Protein AF-A0A937XYH7-F1 (afdb_monomer_lite)

Foldseek 3Di:
DDDPQPAAEEAEDQDPVPDDPQEAEDEQPDQCLPPSVVVVVVVQVVQVVVPRTNHYYYHYNDPVRVVSVQVSCCDPPNVVRHDYPYD

Secondary structure (DSSP, 8-state):
------PEEEEEES-TT---TTEEEEE-SS-TTTTHHHHHHHHHHHHHHH---SEEEEE-SSGGGHHHHHHHHHSTTHHHHEEEEE-

Radius of gyration: 12.15 Å; chains: 1; bounding box: 25×23×36 Å

pLDDT: mean 80.93, std 11.44, range [31.89, 91.88]

Sequence (87 aa):
MRKAERKVPVQAVSDPGARRDGWAVLDLAGCPCCTARVELQVALVRLLRAGPPEGVLLVVPDREHLPALARALRERPLADYVELVRA

Structure (mmCIF, N/CA/C/O backbone):
data_AF-A0A937XYH7-F1
#
_entry.id   AF-A0A937XYH7-F1
#
loop_
_atom_site.group_PDB
_atom_site.id
_atom_site.type_symbol
_atom_site.label_atom_id
_atom_site.label_alt_id
_atom_site.label_comp_id
_atom_site.label_asym_id
_atom_site.label_entity_id
_atom_site.label_seq_id
_atom_site.pdbx_PDB_ins_code
_atom_site.Cartn_x
_atom_site.Cartn_y
_atom_site.Cartn_z
_atom_site.occupancy
_atom_site.B_iso_or_equiv
_atom_site.auth_seq_id
_atom_site.auth_comp_id
_atom_site.auth_asym_id
_atom_site.auth_atom_id
_atom_site.pdbx_PDB_model_num
ATOM 1 N N . MET A 1 1 ? -3.244 14.235 25.998 1.00 31.89 1 MET A N 1
ATOM 2 C CA . MET A 1 1 ? -3.668 12.817 26.024 1.00 31.89 1 MET A CA 1
ATOM 3 C C . MET A 1 1 ? -3.102 12.124 24.786 1.00 31.89 1 MET A C 1
ATOM 5 O O . MET A 1 1 ? -3.635 12.342 23.707 1.00 31.89 1 MET A O 1
ATOM 9 N N . ARG A 1 2 ? -1.993 11.375 24.877 1.00 40.16 2 ARG A N 1
ATOM 10 C CA . ARG A 1 2 ? -1.509 10.581 23.731 1.00 40.16 2 ARG A CA 1
ATOM 11 C C . ARG A 1 2 ? -2.249 9.245 23.769 1.00 40.16 2 ARG A C 1
ATOM 13 O O . ARG A 1 2 ? -1.905 8.385 24.572 1.00 40.16 2 ARG A O 1
ATOM 20 N N . LYS A 1 3 ? -3.331 9.120 22.988 1.00 42.09 3 LYS A N 1
ATOM 21 C CA . LYS A 1 3 ? -3.922 7.813 22.655 1.00 42.09 3 LYS A CA 1
ATOM 22 C C . LYS A 1 3 ? -2.767 6.922 22.197 1.00 42.09 3 LYS A C 1
ATOM 24 O O . LYS A 1 3 ? -1.920 7.405 21.453 1.00 42.09 3 LYS A O 1
ATOM 29 N N . ALA A 1 4 ? -2.719 5.668 22.632 1.00 48.03 4 ALA A N 1
ATOM 30 C CA . ALA A 1 4 ? -1.883 4.679 21.966 1.00 48.03 4 ALA A CA 1
ATOM 31 C C . ALA A 1 4 ? -2.304 4.675 20.486 1.00 48.03 4 ALA A C 1
ATOM 33 O O . ALA A 1 4 ? -3.397 4.214 20.154 1.00 48.03 4 ALA A O 1
ATOM 34 N N . GLU A 1 5 ? -1.518 5.320 19.624 1.00 65.25 5 GLU A N 1
ATOM 35 C CA . GLU A 1 5 ? -1.767 5.362 18.188 1.00 65.25 5 GLU A CA 1
ATOM 36 C C . GLU A 1 5 ? -1.518 3.943 17.689 1.00 65.25 5 GLU A C 1
ATOM 38 O O . GLU A 1 5 ? -0.381 3.514 17.509 1.00 65.25 5 GLU A O 1
ATOM 43 N N . ARG A 1 6 ? -2.593 3.154 17.593 1.00 79.00 6 ARG A N 1
ATOM 44 C CA . ARG A 1 6 ? -2.540 1.808 17.032 1.00 79.00 6 ARG A CA 1
ATOM 45 C C . ARG A 1 6 ? -1.965 1.937 15.626 1.00 79.00 6 ARG A C 1
ATOM 47 O O . ARG A 1 6 ? -2.596 2.558 14.770 1.00 79.00 6 ARG A O 1
ATOM 54 N N . LYS A 1 7 ? -0.780 1.367 15.411 1.00 86.50 7 LYS A N 1
ATOM 55 C CA . LYS A 1 7 ? -0.167 1.319 14.087 1.00 86.50 7 LYS A CA 1
ATOM 56 C C . LYS A 1 7 ? -1.082 0.551 13.147 1.00 86.50 7 LYS A C 1
ATOM 58 O O . LYS A 1 7 ? -1.679 -0.453 13.538 1.00 86.50 7 LYS A O 1
ATOM 63 N N . VAL A 1 8 ? -1.208 1.036 11.921 1.00 89.44 8 VAL A N 1
ATOM 64 C CA . VAL A 1 8 ? -1.992 0.341 10.902 1.00 89.44 8 VAL A CA 1
ATOM 65 C C . VAL A 1 8 ? -1.122 -0.745 10.274 1.00 89.44 8 VAL A C 1
ATOM 67 O O . VAL A 1 8 ? -0.000 -0.444 9.847 1.00 89.44 8 VAL A O 1
ATOM 70 N N . PRO A 1 9 ? -1.593 -2.002 10.225 1.00 91.88 9 PRO A N 1
ATOM 71 C CA . PRO A 1 9 ? -0.827 -3.076 9.622 1.00 91.88 9 PRO A CA 1
ATOM 72 C C . PRO A 1 9 ? -0.720 -2.849 8.114 1.00 91.88 9 PRO A C 1
ATOM 74 O O . PRO A 1 9 ? -1.703 -2.552 7.434 1.00 91.88 9 PRO A O 1
ATOM 77 N N . VAL A 1 10 ? 0.489 -3.004 7.592 1.00 89.81 10 VAL A N 1
ATOM 78 C CA . VAL A 1 10 ? 0.817 -2.880 6.177 1.00 89.81 10 VAL A CA 1
ATOM 79 C C . VAL A 1 10 ? 1.342 -4.212 5.673 1.00 89.81 10 VAL A C 1
ATOM 81 O O . VAL A 1 10 ? 2.229 -4.814 6.282 1.0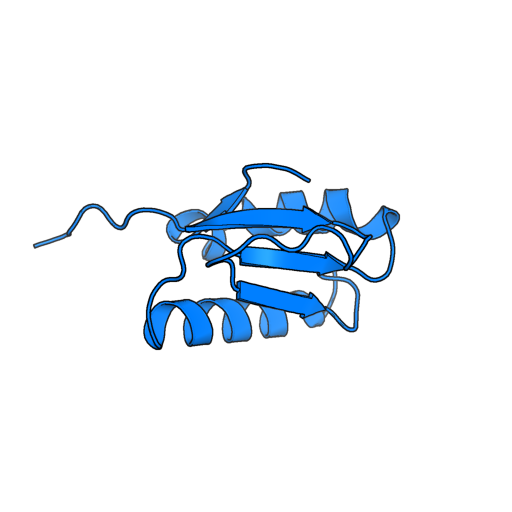0 89.81 10 VAL A O 1
ATOM 84 N N . GLN A 1 11 ? 0.826 -4.647 4.531 1.00 90.19 11 GLN A N 1
ATOM 85 C CA . GLN A 1 11 ? 1.366 -5.766 3.776 1.00 90.19 11 GLN A CA 1
ATOM 86 C C . GLN A 1 11 ? 1.830 -5.274 2.409 1.00 90.19 11 GLN A C 1
ATOM 88 O O . GLN A 1 11 ? 1.059 -4.640 1.696 1.00 90.19 11 GLN A O 1
ATOM 93 N N . ALA A 1 12 ? 3.069 -5.583 2.039 1.00 88.50 12 ALA A N 1
ATOM 94 C CA . ALA A 1 12 ? 3.583 -5.330 0.700 1.00 88.50 12 ALA A CA 1
ATOM 95 C C . ALA A 1 12 ? 3.460 -6.595 -0.159 1.00 88.50 12 ALA A C 1
ATOM 97 O O . ALA A 1 12 ? 3.782 -7.689 0.301 1.00 88.50 12 ALA A O 1
ATOM 98 N N . VAL A 1 13 ? 2.966 -6.454 -1.388 1.00 87.25 13 VAL A N 1
ATOM 99 C CA . VAL A 1 13 ? 2.844 -7.543 -2.367 1.00 87.25 13 VAL A CA 1
ATOM 100 C C . VAL A 1 13 ? 3.148 -7.033 -3.770 1.00 87.25 13 VAL A C 1
ATOM 102 O O . VAL A 1 13 ? 2.978 -5.857 -4.062 1.00 87.25 13 VAL A O 1
ATOM 105 N N . SER A 1 14 ? 3.562 -7.938 -4.650 1.00 84.50 14 SER A N 1
ATOM 106 C CA . SER A 1 14 ? 3.615 -7.684 -6.102 1.00 84.50 14 SER A CA 1
ATOM 107 C C . SER A 1 14 ? 2.343 -8.126 -6.827 1.00 84.50 14 SER A C 1
ATOM 109 O O . SER A 1 14 ? 2.107 -7.739 -7.962 1.00 84.50 14 SER A O 1
ATOM 111 N N . ASP A 1 15 ? 1.529 -8.963 -6.181 1.00 81.19 15 ASP A N 1
ATOM 112 C CA . ASP A 1 15 ? 0.307 -9.506 -6.761 1.00 81.19 15 ASP A CA 1
ATOM 113 C C . ASP A 1 15 ? -0.915 -8.735 -6.229 1.00 81.19 15 ASP A C 1
ATOM 115 O O . ASP A 1 15 ? -1.242 -8.861 -5.039 1.00 81.19 15 ASP A O 1
ATOM 119 N N . PRO A 1 16 ? -1.616 -7.953 -7.073 1.00 70.50 16 PRO A N 1
ATOM 120 C CA . PRO A 1 16 ? -2.806 -7.211 -6.669 1.00 70.50 16 PRO A CA 1
ATOM 121 C C . PRO A 1 16 ? -3.988 -8.118 -6.297 1.00 70.50 16 PRO A C 1
ATOM 123 O O . PRO A 1 16 ? -4.956 -7.619 -5.722 1.00 70.50 16 PRO A O 1
ATOM 126 N N . GLY A 1 17 ? -3.931 -9.424 -6.590 1.00 75.75 17 GLY A N 1
ATOM 127 C CA . GLY A 1 17 ? -4.938 -10.415 -6.204 1.00 75.75 17 GLY A CA 1
ATOM 128 C C . GLY A 1 17 ? -4.994 -10.705 -4.700 1.00 75.75 17 GLY A C 1
ATOM 129 O O . GLY A 1 17 ? -5.985 -11.249 -4.221 1.00 75.75 17 GLY A O 1
ATOM 130 N N . ALA A 1 18 ? -3.992 -10.284 -3.921 1.00 72.19 18 ALA A N 1
ATOM 131 C CA . ALA A 1 18 ? -3.913 -10.517 -2.475 1.00 72.19 18 ALA A CA 1
ATOM 132 C C . ALA A 1 18 ? -4.809 -9.587 -1.619 1.00 72.19 18 ALA A C 1
ATOM 134 O O . ALA A 1 18 ? -4.495 -9.326 -0.452 1.00 72.19 18 ALA A O 1
ATOM 135 N N . ARG A 1 19 ? -5.906 -9.059 -2.183 1.00 75.38 19 ARG A N 1
ATOM 136 C CA . ARG A 1 19 ? -6.836 -8.164 -1.472 1.00 75.38 19 ARG A CA 1
ATOM 137 C C . ARG A 1 19 ? -7.471 -8.862 -0.271 1.00 75.38 19 ARG A C 1
ATOM 139 O O . ARG A 1 19 ? -7.690 -10.069 -0.270 1.00 75.38 19 ARG A O 1
ATOM 146 N N . ARG A 1 20 ? -7.770 -8.068 0.754 1.00 80.19 20 ARG A N 1
ATOM 147 C CA . ARG A 1 20 ? -8.455 -8.493 1.977 1.00 80.19 20 ARG A CA 1
ATOM 148 C C . ARG A 1 20 ? -9.626 -7.558 2.228 1.00 80.19 20 ARG A C 1
ATOM 150 O O . ARG A 1 20 ? -9.494 -6.354 2.009 1.00 80.19 20 ARG A O 1
ATOM 157 N N . ASP A 1 21 ? -10.740 -8.100 2.700 1.00 82.69 21 ASP A N 1
ATOM 158 C CA . ASP A 1 21 ? -11.890 -7.283 3.082 1.00 82.69 21 ASP A CA 1
ATOM 159 C C . ASP A 1 21 ? -11.498 -6.314 4.206 1.00 82.69 21 ASP A C 1
ATOM 161 O O . ASP A 1 21 ? -10.695 -6.648 5.077 1.00 82.69 21 ASP A O 1
ATOM 165 N N . GLY A 1 22 ? -11.993 -5.076 4.139 1.00 83.94 22 GLY A N 1
ATOM 166 C CA . GLY A 1 22 ? -11.658 -4.018 5.103 1.00 83.94 22 GLY A CA 1
ATOM 167 C C . GLY A 1 22 ? -10.258 -3.402 4.950 1.00 83.94 22 GLY A C 1
ATOM 168 O O . GLY A 1 22 ? -9.961 -2.396 5.603 1.00 83.94 22 GLY A O 1
ATOM 169 N N . TRP A 1 23 ? -9.401 -3.943 4.073 1.00 90.62 23 TRP A N 1
ATOM 170 C CA . TRP A 1 23 ? -8.081 -3.377 3.791 1.00 90.62 23 TRP A CA 1
ATOM 171 C C . TRP A 1 23 ? -8.143 -2.374 2.645 1.00 90.62 23 TRP A C 1
ATOM 173 O O . TRP A 1 23 ? -8.715 -2.627 1.584 1.00 90.62 23 TRP A O 1
ATOM 183 N N . ALA A 1 24 ? -7.483 -1.237 2.834 1.00 90.56 24 ALA A N 1
ATOM 184 C CA . ALA A 1 24 ? -7.268 -0.283 1.760 1.00 90.56 24 ALA A CA 1
ATOM 185 C C . ALA A 1 24 ? -6.154 -0.778 0.832 1.00 90.56 24 ALA A C 1
ATOM 187 O O . ALA A 1 24 ? -5.152 -1.319 1.295 1.00 90.56 24 ALA A O 1
ATOM 188 N N . VAL A 1 25 ? -6.297 -0.551 -0.472 1.00 89.44 25 VAL A N 1
ATOM 189 C CA . VAL A 1 25 ? -5.268 -0.886 -1.465 1.00 89.44 25 VAL A CA 1
ATOM 190 C C . VAL A 1 25 ? -4.619 0.404 -1.949 1.00 89.44 25 VAL A C 1
ATOM 192 O O . VAL A 1 25 ? -5.319 1.310 -2.399 1.00 89.44 25 VAL A O 1
ATOM 195 N N . LEU A 1 26 ? -3.293 0.483 -1.862 1.00 88.25 26 LEU A N 1
ATOM 196 C CA . LEU A 1 26 ? -2.503 1.532 -2.501 1.00 88.25 26 LEU A CA 1
ATOM 197 C C . LEU A 1 26 ? -1.622 0.890 -3.567 1.00 88.25 26 LEU A C 1
ATOM 199 O O . LEU A 1 26 ? -0.744 0.084 -3.256 1.00 88.25 26 LEU A O 1
ATOM 203 N N . ASP A 1 27 ? -1.884 1.257 -4.815 1.00 86.12 27 ASP A N 1
ATOM 204 C CA . ASP A 1 27 ? -1.102 0.832 -5.968 1.00 86.12 27 ASP A CA 1
ATOM 205 C C . ASP A 1 27 ? 0.010 1.852 -6.221 1.00 86.12 27 ASP A C 1
ATOM 207 O O . ASP A 1 27 ? -0.251 3.044 -6.418 1.00 86.12 27 ASP A O 1
ATOM 211 N N . LEU A 1 28 ? 1.257 1.400 -6.124 1.00 79.88 28 LEU A N 1
ATOM 212 C CA . LEU A 1 28 ? 2.422 2.241 -6.330 1.00 79.88 28 LEU A CA 1
ATOM 213 C C . LEU A 1 28 ? 2.850 2.128 -7.787 1.00 79.88 28 LEU A C 1
ATOM 215 O O . LEU A 1 28 ? 3.463 1.148 -8.187 1.00 79.88 28 LEU A O 1
ATOM 219 N N . ALA A 1 29 ? 2.605 3.178 -8.567 1.00 71.25 29 ALA A N 1
ATOM 220 C CA . ALA A 1 29 ? 2.984 3.222 -9.980 1.00 71.25 29 ALA A CA 1
ATOM 221 C C . ALA A 1 29 ? 4.513 3.235 -10.228 1.00 71.25 29 ALA A C 1
ATOM 223 O O . ALA A 1 29 ? 4.948 3.164 -11.374 1.00 71.25 29 ALA A O 1
ATOM 224 N N . GLY A 1 30 ? 5.345 3.341 -9.185 1.00 68.62 30 GLY A N 1
ATOM 225 C CA . GLY A 1 30 ? 6.804 3.395 -9.304 1.00 68.62 30 GLY A CA 1
ATOM 226 C C . GLY A 1 30 ? 7.532 2.879 -8.064 1.00 68.62 30 GLY A C 1
ATOM 227 O O . GLY A 1 30 ? 6.911 2.583 -7.041 1.00 68.62 30 GLY A O 1
ATOM 228 N N . CYS A 1 31 ? 8.868 2.776 -8.139 1.00 67.62 31 CYS A N 1
ATOM 229 C CA . CYS A 1 31 ? 9.647 2.206 -7.039 1.00 67.62 31 CYS A CA 1
ATOM 230 C C . CYS A 1 31 ? 9.485 3.039 -5.755 1.00 67.62 31 CYS A C 1
ATOM 232 O O . CYS A 1 31 ? 9.916 4.199 -5.730 1.00 67.62 31 CYS A O 1
ATOM 234 N N . PRO A 1 32 ? 8.999 2.454 -4.645 1.00 66.31 32 PRO A N 1
ATOM 235 C CA . PRO A 1 32 ? 8.952 3.118 -3.337 1.00 66.31 32 PRO A CA 1
ATOM 236 C C . PRO A 1 32 ? 10.336 3.491 -2.781 1.00 66.31 32 PRO A C 1
ATOM 238 O O . PRO A 1 32 ? 10.431 4.210 -1.789 1.00 66.31 32 PRO A O 1
ATOM 241 N N . CYS A 1 33 ? 11.408 3.009 -3.413 1.00 66.38 33 CYS A N 1
ATOM 242 C CA . CYS A 1 33 ? 12.790 3.390 -3.153 1.00 66.38 33 CYS A CA 1
ATOM 243 C C . CYS A 1 33 ? 13.200 4.744 -3.766 1.00 66.38 33 CYS A C 1
ATOM 245 O O . CYS A 1 33 ? 14.232 5.292 -3.382 1.00 66.38 33 CYS A O 1
ATOM 247 N N . CYS A 1 34 ? 12.409 5.276 -4.702 1.00 66.00 34 CYS A N 1
ATOM 248 C CA . CYS A 1 34 ? 12.675 6.506 -5.451 1.00 66.00 34 CYS A CA 1
ATOM 249 C C . CYS A 1 34 ? 11.657 7.604 -5.068 1.00 66.00 34 CYS A C 1
ATOM 251 O O . CYS A 1 34 ? 11.183 7.663 -3.933 1.00 66.00 34 CYS A O 1
ATOM 253 N N . THR A 1 35 ? 11.290 8.483 -6.007 1.00 61.09 35 THR A N 1
ATOM 254 C CA . THR A 1 35 ? 10.324 9.587 -5.830 1.00 61.09 35 THR A CA 1
ATOM 255 C C . THR A 1 35 ? 8.970 9.133 -5.266 1.00 61.09 35 THR A C 1
ATOM 257 O O . THR A 1 35 ? 8.337 9.873 -4.511 1.00 61.09 35 THR A O 1
ATOM 260 N N . ALA A 1 36 ? 8.573 7.881 -5.522 1.00 67.81 36 ALA A N 1
ATOM 261 C CA . ALA A 1 36 ? 7.330 7.311 -5.008 1.00 67.81 36 ALA A CA 1
ATOM 262 C C . ALA A 1 36 ? 7.305 7.166 -3.470 1.00 67.81 36 ALA A C 1
ATOM 264 O O . ALA A 1 36 ? 6.245 6.924 -2.899 1.00 67.81 3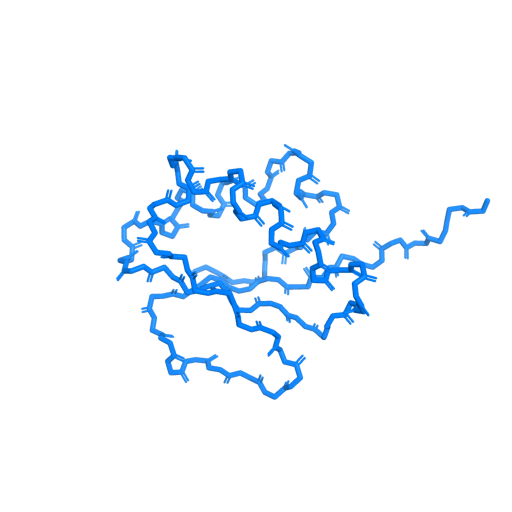6 ALA A O 1
ATOM 265 N N . ARG A 1 37 ? 8.430 7.363 -2.758 1.00 75.12 37 ARG A N 1
ATOM 266 C CA . ARG A 1 37 ? 8.452 7.419 -1.282 1.00 75.12 37 ARG A CA 1
ATOM 267 C C . ARG A 1 37 ? 7.616 8.575 -0.732 1.00 75.12 37 ARG A C 1
ATOM 269 O O . ARG A 1 37 ? 6.896 8.392 0.249 1.00 75.12 37 ARG A O 1
ATOM 276 N N . VAL A 1 38 ? 7.720 9.760 -1.336 1.00 79.44 38 VAL A N 1
ATOM 277 C CA . VAL A 1 38 ? 6.955 10.939 -0.893 1.00 79.44 38 VAL A CA 1
ATOM 278 C C . VAL A 1 38 ? 5.477 10.747 -1.218 1.00 79.44 38 VAL A C 1
ATOM 280 O O . VAL A 1 38 ? 4.623 11.004 -0.373 1.00 79.44 38 VAL A O 1
ATOM 283 N N . GLU A 1 39 ? 5.172 10.219 -2.403 1.00 80.75 39 GLU A N 1
ATOM 284 C CA . GLU A 1 39 ? 3.803 9.883 -2.806 1.00 80.75 39 GLU A CA 1
ATOM 285 C C . GLU A 1 39 ? 3.174 8.851 -1.863 1.00 80.75 39 GLU A C 1
ATOM 287 O O . GLU A 1 39 ? 2.063 9.070 -1.382 1.00 80.75 39 GLU A O 1
ATOM 292 N N . LEU A 1 40 ? 3.909 7.791 -1.503 1.00 82.31 40 LEU A N 1
ATOM 293 C CA . LEU A 1 40 ? 3.491 6.790 -0.520 1.00 82.31 40 LEU A CA 1
ATOM 294 C C . LEU A 1 40 ? 3.200 7.424 0.846 1.00 82.31 40 LEU A C 1
ATOM 296 O O . LEU A 1 40 ? 2.176 7.123 1.457 1.00 82.31 40 LEU A O 1
ATOM 300 N N . GLN A 1 41 ? 4.070 8.317 1.328 1.00 84.19 41 GLN A N 1
ATOM 301 C CA . GLN A 1 41 ? 3.849 9.027 2.592 1.00 84.19 41 GLN A CA 1
ATOM 302 C C . GLN A 1 41 ? 2.581 9.881 2.544 1.00 84.19 41 GLN A C 1
ATOM 304 O O . GLN A 1 41 ? 1.761 9.816 3.460 1.00 84.19 41 GLN A O 1
ATOM 309 N N . VAL A 1 42 ? 2.393 10.655 1.475 1.00 85.50 42 VAL A N 1
ATOM 310 C CA . VAL A 1 42 ? 1.206 11.499 1.295 1.00 85.50 42 VAL A CA 1
ATOM 311 C C . VAL A 1 42 ? -0.059 10.644 1.209 1.00 85.50 42 VAL A C 1
ATOM 313 O O . VAL A 1 42 ? -1.050 10.964 1.869 1.00 85.50 42 VAL A O 1
ATOM 316 N N . ALA A 1 43 ? -0.031 9.551 0.445 1.00 86.81 43 ALA A N 1
ATOM 317 C CA . ALA A 1 43 ? -1.157 8.637 0.288 1.00 86.81 43 ALA A CA 1
ATOM 318 C C . ALA A 1 43 ? -1.533 7.964 1.615 1.00 86.81 43 ALA A C 1
ATOM 320 O O . ALA A 1 43 ? -2.699 8.009 2.008 1.00 86.81 43 ALA A O 1
ATOM 321 N N . LEU A 1 44 ? -0.552 7.428 2.353 1.00 85.06 44 LEU A N 1
ATOM 322 C CA . LEU A 1 44 ? -0.773 6.835 3.674 1.00 85.06 44 LEU A CA 1
ATOM 323 C C . LEU A 1 44 ? -1.334 7.857 4.661 1.00 85.06 44 LEU A C 1
ATOM 325 O O . LEU A 1 44 ? -2.335 7.588 5.314 1.00 85.06 44 LEU A O 1
ATOM 329 N N . VAL A 1 45 ? -0.753 9.055 4.750 1.00 86.06 45 VAL A N 1
ATOM 330 C CA . VAL A 1 45 ? -1.244 10.090 5.674 1.00 86.06 45 VAL A CA 1
ATOM 331 C C . VAL A 1 45 ? -2.676 10.502 5.336 1.00 86.06 45 VAL A C 1
ATOM 333 O O . VAL A 1 45 ? -3.493 10.660 6.244 1.00 86.06 45 VAL A O 1
ATOM 336 N N . ARG A 1 46 ? -3.009 10.663 4.049 1.00 87.81 46 ARG A N 1
ATOM 337 C CA . ARG A 1 46 ? -4.379 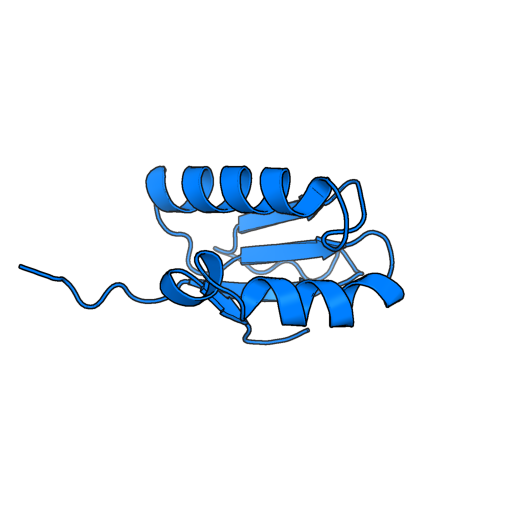10.977 3.614 1.00 87.81 46 ARG A CA 1
ATOM 338 C C . ARG A 1 46 ? -5.355 9.870 3.994 1.00 87.81 46 ARG A C 1
ATOM 340 O O . ARG A 1 46 ? -6.404 10.170 4.556 1.00 87.81 46 ARG A O 1
ATOM 347 N N . LEU A 1 47 ? -4.983 8.618 3.743 1.00 87.50 47 LEU A N 1
ATOM 348 C CA . LEU A 1 47 ? -5.785 7.445 4.074 1.00 87.50 47 LEU A CA 1
ATOM 349 C C . LEU A 1 47 ? -6.049 7.352 5.584 1.00 87.50 47 LEU A C 1
ATOM 351 O O . LEU A 1 47 ? -7.196 7.266 6.012 1.00 87.50 47 LEU A O 1
ATOM 355 N N . LEU A 1 48 ? -4.999 7.468 6.397 1.00 83.19 48 LEU A N 1
ATOM 356 C CA . LEU A 1 48 ? -5.101 7.416 7.856 1.00 83.19 48 LEU A CA 1
ATOM 357 C C . LEU A 1 48 ? -5.953 8.558 8.429 1.00 83.19 48 LEU A C 1
ATOM 359 O O . LEU A 1 48 ? -6.661 8.357 9.414 1.00 83.19 48 LEU A O 1
ATOM 363 N N . ARG A 1 49 ? -5.906 9.748 7.815 1.00 85.31 49 ARG A N 1
ATOM 364 C CA . ARG A 1 49 ? -6.714 10.907 8.228 1.00 85.31 49 ARG A CA 1
ATOM 365 C C . ARG A 1 49 ? -8.183 10.805 7.823 1.00 85.31 49 ARG A C 1
ATOM 367 O O . ARG A 1 49 ? -9.023 11.316 8.555 1.00 85.31 49 ARG A O 1
ATOM 374 N N . ALA A 1 50 ? -8.488 10.191 6.680 1.00 85.25 50 ALA A N 1
ATOM 375 C CA . ALA A 1 50 ? -9.866 9.991 6.225 1.00 85.25 50 ALA A CA 1
ATOM 376 C C . ALA A 1 50 ? -10.626 8.986 7.109 1.00 85.25 50 ALA A C 1
ATOM 378 O O . ALA A 1 50 ? -11.837 9.093 7.282 1.00 85.25 50 ALA A O 1
ATOM 379 N N . GLY A 1 51 ? -9.895 8.042 7.699 1.00 82.50 51 GLY A N 1
ATOM 380 C CA . GLY A 1 51 ? -10.392 7.035 8.626 1.00 82.50 51 GLY A CA 1
ATOM 381 C C . GLY A 1 51 ? -9.447 5.837 8.580 1.00 82.50 51 GLY A C 1
ATOM 382 O O . GLY A 1 51 ? -9.259 5.284 7.498 1.00 82.50 51 GLY A O 1
ATOM 383 N N . PRO A 1 52 ? -8.809 5.441 9.698 1.00 77.81 52 PRO A N 1
ATOM 384 C CA . PRO A 1 52 ? -7.798 4.395 9.662 1.00 77.81 52 PRO A CA 1
ATOM 385 C C . PRO A 1 52 ? -8.442 3.064 9.246 1.00 77.81 52 PRO A C 1
ATOM 387 O O . PRO A 1 52 ? -9.331 2.588 9.959 1.00 77.81 52 PRO A O 1
ATOM 390 N N . PRO A 1 53 ? -8.011 2.465 8.120 1.00 86.25 53 PRO A N 1
ATOM 391 C CA . PRO A 1 53 ? -8.521 1.172 7.688 1.00 86.25 53 PRO A CA 1
ATOM 392 C C . PRO A 1 53 ? -8.055 0.070 8.645 1.00 86.25 53 PRO A C 1
ATOM 394 O O . PRO A 1 53 ? -7.168 0.278 9.480 1.00 86.25 53 PRO A O 1
ATOM 397 N N . GLU A 1 54 ? -8.618 -1.128 8.497 1.00 90.56 54 GLU A N 1
ATOM 398 C CA . GLU A 1 54 ? -8.166 -2.297 9.263 1.00 90.56 54 GLU A CA 1
ATOM 399 C C . GLU A 1 54 ? -6.731 -2.701 8.901 1.00 90.56 54 GLU A C 1
ATOM 401 O O . GLU A 1 54 ? -5.997 -3.210 9.746 1.00 90.56 54 GLU A O 1
ATOM 406 N N . GLY A 1 55 ? -6.313 -2.409 7.668 1.00 91.00 55 GLY A N 1
ATOM 407 C CA . GLY A 1 55 ? -4.949 -2.562 7.181 1.00 91.00 55 GLY A CA 1
ATOM 408 C C . GLY A 1 55 ? -4.763 -1.935 5.804 1.00 91.00 55 GLY A C 1
ATOM 409 O O . GLY A 1 55 ? -5.716 -1.458 5.181 1.00 91.00 55 GLY A O 1
ATOM 410 N N . VAL A 1 56 ? -3.521 -1.919 5.328 1.00 91.19 56 VAL A N 1
ATOM 411 C CA . VAL A 1 56 ? -3.163 -1.399 4.005 1.00 91.19 56 VAL A CA 1
ATOM 412 C C . VAL A 1 56 ? -2.390 -2.451 3.223 1.00 91.19 56 VAL A C 1
ATOM 414 O O . VAL A 1 56 ? -1.362 -2.954 3.675 1.00 91.19 56 VAL A O 1
ATOM 417 N N . LEU A 1 57 ? -2.872 -2.759 2.024 1.00 91.19 57 LEU A N 1
ATOM 418 C CA . LEU A 1 57 ? -2.154 -3.538 1.031 1.00 91.19 57 LEU A CA 1
ATOM 419 C C . LEU A 1 57 ? -1.414 -2.576 0.099 1.00 91.19 57 LEU A C 1
ATOM 421 O O . LEU A 1 57 ? -2.043 -1.812 -0.633 1.00 91.19 57 LEU A O 1
ATOM 425 N N . LEU A 1 58 ? -0.086 -2.608 0.137 1.00 89.62 58 LEU A N 1
ATOM 426 C CA . LEU A 1 58 ? 0.767 -1.900 -0.809 1.00 89.62 58 LEU A CA 1
ATOM 427 C C . LEU A 1 58 ? 1.092 -2.837 -1.965 1.00 89.62 58 LEU A C 1
ATOM 429 O O . LEU A 1 58 ? 1.760 -3.854 -1.765 1.00 89.62 58 LEU A O 1
ATOM 433 N N . VAL A 1 59 ? 0.629 -2.484 -3.158 1.00 88.00 59 VAL A N 1
ATOM 434 C CA . VAL A 1 59 ? 0.966 -3.200 -4.386 1.00 88.00 59 VAL A CA 1
ATOM 435 C C . VAL A 1 59 ? 2.146 -2.488 -5.033 1.00 88.00 59 VAL A C 1
ATOM 437 O O . VAL A 1 59 ? 2.104 -1.278 -5.247 1.00 88.00 59 VAL A O 1
ATOM 440 N N . VAL A 1 60 ? 3.221 -3.231 -5.283 1.00 86.25 60 VAL A N 1
ATOM 441 C CA . VAL A 1 60 ? 4.380 -2.769 -6.056 1.00 86.25 60 VAL A CA 1
ATOM 442 C C . VAL A 1 60 ? 4.390 -3.452 -7.421 1.00 86.25 60 VAL A C 1
ATOM 444 O O . VAL A 1 60 ? 3.945 -4.595 -7.512 1.00 86.25 60 VAL A O 1
ATOM 447 N N . PRO A 1 61 ? 4.928 -2.803 -8.466 1.00 84.06 61 PRO A N 1
ATOM 448 C CA . PRO A 1 61 ? 4.909 -3.366 -9.813 1.00 84.06 61 PRO A CA 1
ATOM 449 C C . PRO A 1 61 ? 5.768 -4.632 -9.905 1.00 84.06 61 PRO A C 1
ATOM 451 O O . PRO A 1 61 ? 5.382 -5.591 -10.562 1.00 84.06 61 PRO A O 1
ATOM 454 N N . ASP A 1 62 ? 6.879 -4.671 -9.159 1.00 84.06 62 ASP A N 1
ATOM 455 C CA . ASP A 1 62 ? 7.840 -5.769 -9.188 1.00 84.06 62 ASP A CA 1
ATOM 456 C C . ASP A 1 62 ? 8.295 -6.196 -7.790 1.00 84.06 62 ASP A C 1
ATOM 458 O O . ASP A 1 62 ? 8.466 -5.388 -6.868 1.00 84.06 62 ASP A O 1
ATOM 462 N N . ARG A 1 63 ? 8.562 -7.500 -7.638 1.00 86.38 63 ARG A N 1
ATOM 463 C CA . ARG A 1 63 ? 9.038 -8.109 -6.379 1.00 86.38 63 ARG A CA 1
ATOM 464 C C . ARG A 1 63 ? 10.370 -7.540 -5.904 1.00 86.38 63 ARG A C 1
ATOM 466 O O . ARG A 1 63 ? 10.617 -7.500 -4.701 1.00 86.38 63 ARG A O 1
ATOM 473 N N . GLU A 1 64 ? 11.205 -7.076 -6.827 1.00 86.19 64 GLU A N 1
ATOM 474 C CA . GLU A 1 64 ? 12.512 -6.482 -6.534 1.00 86.19 64 GLU A CA 1
A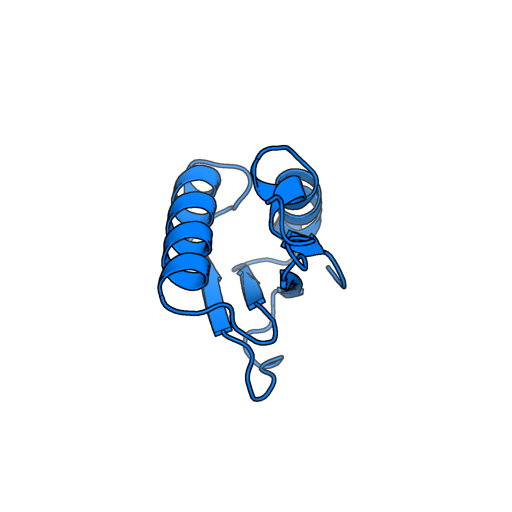TOM 475 C C . GLU A 1 64 ? 12.405 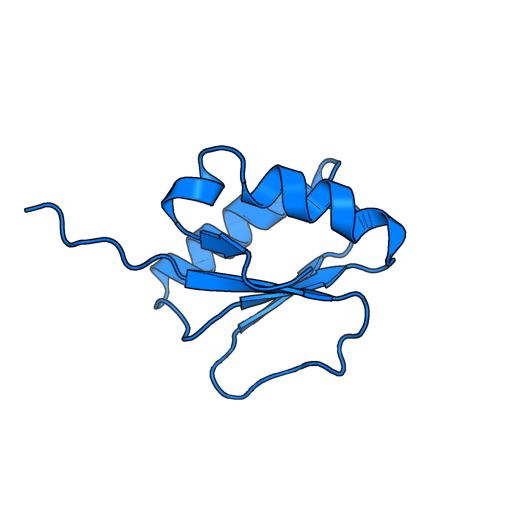-5.218 -5.667 1.00 86.19 64 GLU A C 1
ATOM 477 O O . GLU A 1 64 ? 13.350 -4.846 -4.973 1.00 86.19 64 GLU A O 1
ATOM 482 N N . HIS A 1 65 ? 11.234 -4.576 -5.642 1.00 84.31 65 HIS A N 1
ATOM 483 C CA . HIS A 1 65 ? 10.987 -3.387 -4.833 1.00 8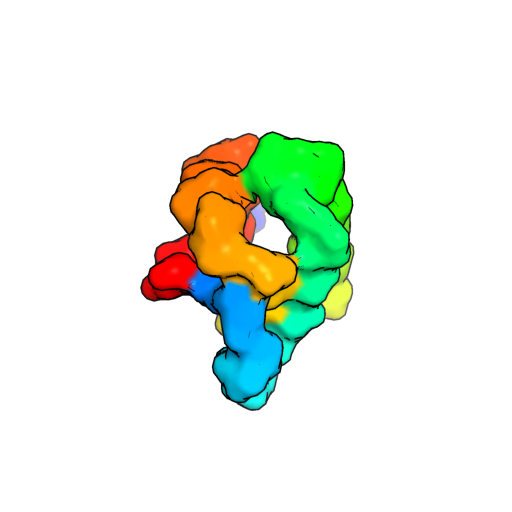4.31 65 HIS A CA 1
ATOM 484 C C . HIS A 1 65 ? 10.582 -3.690 -3.385 1.00 84.31 65 HIS A C 1
ATOM 486 O O . HIS A 1 65 ? 10.673 -2.799 -2.534 1.00 84.31 65 HIS A O 1
ATOM 492 N N . LEU A 1 66 ? 10.172 -4.926 -3.074 1.00 85.88 66 LEU A N 1
ATOM 493 C CA . LEU A 1 66 ? 9.691 -5.310 -1.741 1.00 85.88 66 LEU A CA 1
ATOM 494 C C . LEU A 1 66 ? 10.735 -5.075 -0.632 1.00 85.88 66 LEU A C 1
ATOM 496 O O . LEU A 1 66 ? 10.368 -4.492 0.391 1.00 85.88 66 LEU A O 1
ATOM 500 N N . PRO A 1 67 ? 12.033 -5.416 -0.797 1.00 86.81 67 PRO A N 1
ATOM 501 C CA . PRO A 1 67 ? 13.031 -5.167 0.244 1.00 86.81 67 PRO A CA 1
ATOM 502 C C . PRO A 1 67 ? 13.235 -3.675 0.532 1.00 86.81 67 PRO A C 1
ATOM 504 O O . PRO A 1 67 ? 13.332 -3.264 1.692 1.00 86.81 67 PRO A O 1
ATOM 507 N N . ALA A 1 68 ? 13.272 -2.847 -0.514 1.00 84.06 68 ALA A N 1
ATOM 508 C CA . ALA A 1 68 ? 13.462 -1.409 -0.367 1.00 84.06 68 ALA A CA 1
ATOM 509 C C . ALA A 1 68 ? 12.227 -0.734 0.253 1.00 84.06 68 ALA A C 1
ATOM 511 O O . ALA A 1 68 ? 12.368 0.126 1.124 1.00 84.06 68 ALA A O 1
ATOM 512 N N . LEU A 1 69 ? 11.022 -1.179 -0.121 1.00 85.56 69 LEU A N 1
ATOM 513 C CA . LEU A 1 69 ? 9.776 -0.754 0.513 1.00 85.56 69 LEU A CA 1
ATOM 514 C C . LEU A 1 69 ? 9.739 -1.142 1.994 1.00 85.56 69 LEU A C 1
ATOM 516 O O . LEU A 1 69 ? 9.447 -0.307 2.848 1.00 85.56 69 LEU A O 1
ATOM 520 N N . ALA A 1 70 ? 10.080 -2.392 2.312 1.00 87.31 70 ALA A N 1
ATOM 521 C CA . ALA A 1 70 ? 10.105 -2.884 3.682 1.00 87.31 70 ALA A CA 1
ATOM 522 C C . ALA A 1 70 ? 11.056 -2.064 4.563 1.00 87.31 70 ALA A C 1
ATOM 524 O O . ALA A 1 70 ? 10.735 -1.763 5.713 1.00 87.31 70 ALA A O 1
ATOM 525 N N . ARG A 1 71 ? 12.207 -1.656 4.014 1.00 86.69 71 ARG A N 1
ATOM 526 C CA . ARG A 1 71 ? 13.123 -0.724 4.677 1.00 86.69 71 ARG A CA 1
ATOM 527 C C . ARG A 1 71 ? 12.480 0.649 4.880 1.00 86.69 71 ARG A C 1
ATOM 529 O O . ARG A 1 71 ? 12.483 1.139 6.004 1.00 86.69 71 ARG A O 1
ATOM 536 N N . ALA A 1 72 ? 11.889 1.240 3.842 1.00 85.06 72 ALA A N 1
ATOM 537 C CA . ALA A 1 72 ? 11.269 2.564 3.924 1.00 85.06 72 ALA A CA 1
ATOM 538 C C . ALA A 1 72 ? 10.127 2.635 4.959 1.00 85.06 72 ALA A C 1
ATOM 540 O O . ALA A 1 72 ? 10.020 3.627 5.677 1.00 85.06 72 ALA A O 1
ATOM 541 N N . LEU A 1 73 ? 9.313 1.581 5.088 1.00 86.62 73 LEU A N 1
ATOM 542 C CA . LEU A 1 73 ? 8.222 1.505 6.074 1.00 86.62 73 LEU A CA 1
ATOM 543 C C . LEU A 1 73 ? 8.721 1.425 7.524 1.00 86.62 73 LEU A C 1
ATOM 545 O O . LEU A 1 73 ? 8.010 1.829 8.441 1.00 86.62 73 LEU A O 1
ATOM 549 N N . ARG A 1 74 ? 9.938 0.912 7.737 1.00 88.69 74 ARG A N 1
ATOM 550 C CA . ARG A 1 74 ? 10.590 0.851 9.056 1.00 88.69 74 ARG A CA 1
ATOM 551 C C . ARG A 1 74 ? 11.345 2.133 9.407 1.00 88.69 74 ARG A C 1
ATOM 553 O O . ARG A 1 74 ? 11.802 2.275 10.538 1.00 88.69 74 ARG A O 1
ATOM 560 N N . GLU A 1 75 ? 11.469 3.069 8.471 1.00 86.75 75 GLU A N 1
ATOM 561 C CA . GLU A 1 75 ? 12.088 4.369 8.705 1.00 86.75 75 GLU A CA 1
ATOM 562 C C . GLU A 1 75 ? 11.046 5.409 9.142 1.00 86.75 75 GLU A C 1
ATOM 564 O O . GLU A 1 75 ? 9.871 5.373 8.758 1.00 86.75 75 GLU A O 1
ATOM 569 N N . ARG A 1 76 ? 11.479 6.381 9.950 1.00 83.69 76 ARG A N 1
ATOM 570 C CA . ARG A 1 76 ? 10.626 7.520 10.300 1.00 83.69 76 ARG A CA 1
ATOM 571 C C . ARG A 1 76 ? 10.358 8.409 9.074 1.00 83.69 76 ARG A C 1
ATOM 573 O O . ARG A 1 76 ? 11.210 8.509 8.189 1.00 83.69 76 ARG A O 1
ATOM 580 N N . PRO A 1 77 ? 9.187 9.066 9.009 1.00 81.00 77 PRO A N 1
ATOM 581 C CA . PRO A 1 77 ? 8.107 9.045 10.006 1.00 81.00 77 PRO A CA 1
ATOM 582 C C . PRO A 1 77 ? 7.142 7.852 9.873 1.00 81.00 77 PRO A C 1
ATOM 584 O O . PRO A 1 77 ? 6.295 7.663 10.736 1.00 81.00 77 PRO A O 1
ATOM 587 N N . LEU A 1 78 ? 7.242 7.037 8.817 1.00 81.12 78 LEU A N 1
ATOM 588 C CA . LEU A 1 78 ? 6.273 5.968 8.535 1.00 81.12 78 LEU A CA 1
ATOM 589 C C . LEU A 1 78 ? 6.181 4.946 9.672 1.00 81.12 78 LEU A C 1
ATOM 591 O O . LEU A 1 78 ? 5.079 4.587 10.080 1.00 81.12 78 LEU A O 1
ATOM 595 N N . ALA A 1 79 ? 7.321 4.567 10.247 1.00 86.88 79 ALA A N 1
ATOM 596 C CA . ALA A 1 79 ? 7.391 3.628 11.363 1.00 86.88 79 ALA A CA 1
ATOM 597 C C . ALA A 1 79 ? 6.594 4.045 12.613 1.00 86.88 79 ALA A C 1
ATOM 599 O O . ALA A 1 79 ? 6.322 3.194 13.464 1.00 86.88 79 ALA A O 1
ATOM 600 N N . ASP A 1 80 ? 6.232 5.325 12.751 1.00 87.06 80 ASP A N 1
ATOM 601 C CA . ASP A 1 80 ? 5.417 5.807 13.869 1.00 87.06 80 ASP A CA 1
ATOM 602 C C . ASP A 1 80 ? 3.914 5.519 13.646 1.00 87.06 80 ASP A C 1
ATOM 604 O O . ASP A 1 80 ? 3.171 5.386 14.615 1.00 87.06 80 ASP A O 1
ATOM 608 N N . TYR A 1 81 ? 3.478 5.333 12.393 1.00 85.06 81 TYR A N 1
ATOM 609 C CA . TYR A 1 81 ? 2.066 5.178 12.012 1.00 85.06 81 TYR A CA 1
ATOM 610 C C . TYR A 1 81 ? 1.701 3.793 11.482 1.00 85.06 81 TYR A C 1
ATOM 612 O O . TYR A 1 81 ? 0.544 3.380 11.586 1.00 85.06 81 TYR A O 1
ATOM 620 N N . VAL A 1 82 ? 2.659 3.085 10.885 1.00 86.94 82 VAL A N 1
ATOM 621 C CA . VAL A 1 82 ? 2.419 1.791 10.245 1.00 86.94 82 VAL A CA 1
ATOM 622 C C . VAL A 1 82 ? 3.330 0.706 10.789 1.00 86.94 82 VAL A C 1
ATOM 624 O O . VAL A 1 82 ? 4.432 0.962 11.276 1.00 86.94 82 VAL A O 1
ATOM 627 N N . GLU A 1 83 ? 2.859 -0.528 10.685 1.00 90.88 83 GLU A N 1
ATOM 628 C CA . GLU A 1 83 ? 3.610 -1.721 11.045 1.00 90.88 83 GLU A CA 1
ATOM 629 C C . GLU A 1 83 ? 3.618 -2.689 9.865 1.00 90.88 83 GLU A C 1
ATOM 631 O O . GLU A 1 83 ? 2.570 -3.129 9.404 1.00 90.88 83 GLU A O 1
ATOM 636 N N . LEU A 1 84 ? 4.803 -3.028 9.360 1.00 88.62 84 LEU A N 1
ATOM 637 C CA . LEU A 1 84 ? 4.934 -4.025 8.303 1.00 88.62 84 LEU A CA 1
ATOM 638 C C . LEU A 1 84 ? 4.693 -5.424 8.882 1.00 88.62 84 LEU A C 1
ATOM 640 O O . LEU A 1 84 ? 5.552 -5.947 9.590 1.00 88.62 84 LEU A O 1
ATOM 644 N N . VAL A 1 85 ? 3.564 -6.040 8.535 1.00 88.62 85 VAL A N 1
ATOM 645 C CA . VAL A 1 85 ? 3.207 -7.394 8.993 1.00 88.62 85 VAL A CA 1
ATOM 646 C C . VAL A 1 85 ? 3.668 -8.486 8.028 1.00 88.62 85 VAL A C 1
ATOM 648 O O . VAL A 1 85 ? 3.848 -9.631 8.438 1.00 88.62 85 VAL A O 1
ATOM 651 N N . ARG A 1 86 ? 3.862 -8.150 6.743 1.00 77.62 86 ARG A N 1
ATOM 652 C CA . ARG A 1 86 ? 4.371 -9.063 5.708 1.00 77.62 86 ARG A CA 1
ATOM 653 C C . ARG A 1 86 ? 4.896 -8.284 4.497 1.00 77.62 86 ARG A C 1
ATOM 655 O O . ARG A 1 86 ? 4.274 -7.303 4.097 1.00 77.62 86 ARG A O 1
ATOM 662 N N . ALA A 1 87 ? 6.012 -8.729 3.928 1.00 70.19 87 ALA A N 1
ATOM 663 C CA . ALA A 1 87 ? 6.581 -8.243 2.670 1.00 70.19 87 ALA A CA 1
ATOM 664 C C . ALA A 1 87 ? 6.886 -9.423 1.748 1.00 70.19 87 ALA A C 1
ATOM 666 O O . ALA A 1 87 ? 7.079 -10.539 2.288 1.00 70.19 87 ALA A O 1
#